Protein AF-A0A975GJG7-F1 (afdb_monomer_lite)

pLDDT: mean 75.61, std 12.93, range [47.78, 93.69]

Foldseek 3Di:
DDDDPPVVVVVPDDPVRVVVVVCVVVVVPCPPPPDPVRVVVVVVVVVVVVVVVVVVVVVVVDDDDDDDDDPVVVVVLCVVQVVVVHGSVVSVVVVVVVVVD

Sequence (101 aa):
MKPYSIKKQLMTLDEDEKELLDSVEKGEWISDYETLAQFESRKTELMKAAQDTLNIHKDMEEIEITIHLPQNIFQKIITSAEKAGIHYQNWITNTLQKVVG

Radius of gyration: 27.34 Å; chains: 1; bounding box: 53×41×58 Å

Organism: NCBI:txid45656

Structure (mmCIF, N/CA/C/O backbone):
data_AF-A0A975GJG7-F1
#
_entry.id   AF-A0A975GJG7-F1
#
loop_
_atom_site.group_PDB
_atom_site.id
_atom_site.type_symbol
_atom_site.label_atom_id
_atom_site.label_alt_id
_atom_site.label_comp_id
_atom_site.label_asym_id
_atom_site.label_entity_id
_atom_site.label_seq_id
_atom_site.pdbx_PDB_ins_code
_atom_site.Cartn_x
_atom_site.Cartn_y
_atom_site.Cartn_z
_atom_site.occupancy
_atom_site.B_iso_or_equiv
_atom_site.auth_seq_id
_atom_site.auth_comp_id
_atom_site.auth_asym_id
_atom_site.auth_atom_id
_atom_site.pdbx_PDB_model_num
ATOM 1 N N . MET A 1 1 ? 0.847 19.964 1.571 1.00 49.38 1 MET A N 1
ATOM 2 C CA . MET A 1 1 ? 0.307 20.980 2.506 1.00 49.38 1 MET A CA 1
ATOM 3 C C . MET A 1 1 ? 0.367 20.416 3.916 1.00 49.38 1 MET A C 1
ATOM 5 O O . MET A 1 1 ? 0.059 19.244 4.076 1.00 49.38 1 MET A O 1
ATOM 9 N N . LYS A 1 2 ? 0.797 21.194 4.917 1.00 48.19 2 LYS A N 1
ATOM 10 C CA . LYS A 1 2 ? 0.696 20.759 6.321 1.00 48.19 2 LYS A CA 1
ATOM 11 C C . LYS A 1 2 ? -0.753 20.966 6.789 1.00 48.19 2 LYS A C 1
ATOM 13 O O . LYS A 1 2 ? -1.295 22.029 6.479 1.00 48.19 2 LYS A O 1
ATOM 18 N N . PRO A 1 3 ? -1.376 19.999 7.484 1.00 55.75 3 PRO A N 1
ATOM 19 C CA . PRO A 1 3 ? -2.718 20.187 8.022 1.00 55.75 3 PRO A CA 1
ATOM 20 C C . PRO A 1 3 ? -2.740 21.371 8.998 1.00 55.75 3 PRO A C 1
ATOM 22 O O . PRO A 1 3 ? -1.736 21.681 9.647 1.00 55.75 3 PRO A O 1
ATOM 25 N N . TYR A 1 4 ? -3.879 22.064 9.065 1.00 66.44 4 TYR A N 1
ATOM 26 C CA . TYR A 1 4 ? -4.089 23.134 10.038 1.00 66.44 4 TYR A CA 1
ATOM 27 C C . TYR A 1 4 ? -4.017 22.579 11.466 1.00 66.44 4 TYR A C 1
ATOM 29 O O . TYR A 1 4 ? -4.226 21.391 11.693 1.00 66.44 4 TYR A O 1
ATOM 37 N N . SER A 1 5 ? -3.708 23.438 12.441 1.00 72.00 5 SER A N 1
ATOM 38 C CA . SER A 1 5 ? -3.710 23.022 13.844 1.00 72.00 5 SER A CA 1
ATOM 39 C C . SER A 1 5 ? -5.087 22.481 14.240 1.00 72.00 5 SER A C 1
ATOM 41 O O . SER A 1 5 ? -6.103 23.009 13.789 1.00 72.00 5 SER A O 1
ATOM 43 N N . ILE A 1 6 ? -5.123 21.477 15.123 1.00 65.56 6 ILE A N 1
ATOM 44 C CA . ILE A 1 6 ? -6.364 20.843 15.611 1.00 65.56 6 ILE A CA 1
ATOM 45 C C . ILE A 1 6 ? -7.373 21.906 16.074 1.00 65.56 6 ILE A C 1
ATOM 47 O O . ILE A 1 6 ? -8.536 21.889 15.692 1.00 65.56 6 ILE A O 1
ATOM 51 N N . LYS A 1 7 ? -6.897 22.929 16.794 1.00 67.06 7 LYS A N 1
ATOM 52 C CA . LYS A 1 7 ? -7.718 24.061 17.252 1.00 67.06 7 LYS A CA 1
ATOM 53 C C . LYS A 1 7 ? -8.382 24.841 16.110 1.00 67.06 7 LYS A C 1
ATOM 55 O O . LYS A 1 7 ? -9.487 25.339 16.275 1.00 67.06 7 LYS A O 1
ATOM 60 N N . LYS A 1 8 ? -7.707 24.972 14.965 1.00 70.81 8 LYS A N 1
ATOM 61 C CA . LYS A 1 8 ? -8.236 25.664 13.785 1.00 70.81 8 LYS A CA 1
ATOM 62 C C . LYS A 1 8 ? -9.202 24.780 12.989 1.00 70.81 8 LYS A C 1
ATOM 64 O O . LYS A 1 8 ? -10.135 25.319 12.416 1.00 70.81 8 LYS A O 1
ATOM 69 N N . GLN A 1 9 ? -9.001 23.463 12.997 1.00 66.69 9 GLN A N 1
ATOM 70 C CA . GLN A 1 9 ? -9.922 22.491 12.393 1.00 66.69 9 GLN A CA 1
ATOM 71 C C . GLN A 1 9 ? -11.241 22.387 13.179 1.00 66.69 9 GLN A C 1
ATOM 73 O O . GLN A 1 9 ? -12.305 22.336 12.581 1.00 66.69 9 GLN A O 1
ATOM 78 N N . LEU A 1 10 ? -11.188 22.462 14.513 1.00 65.56 10 LEU A N 1
ATOM 79 C CA . LEU A 1 10 ? -12.385 22.482 15.368 1.00 65.56 10 LEU A CA 1
ATOM 80 C C . LEU A 1 10 ? -13.252 23.739 15.165 1.00 65.56 10 LEU A C 1
ATOM 82 O O . LEU A 1 10 ? -14.463 23.697 15.336 1.00 65.56 10 LEU A O 1
ATOM 86 N N . MET A 1 11 ? -12.644 24.870 14.787 1.00 73.88 11 MET A N 1
ATOM 87 C CA . MET A 1 11 ? -13.369 26.123 14.527 1.00 73.88 11 MET A CA 1
ATOM 88 C C . MET A 1 11 ? -14.069 26.163 13.164 1.00 73.88 11 MET A C 1
ATOM 90 O O . MET A 1 11 ? -14.854 27.076 12.925 1.00 73.88 11 MET A O 1
ATOM 94 N N . THR A 1 12 ? -13.763 25.222 12.269 1.00 79.81 12 THR A N 1
ATOM 95 C CA . THR A 1 12 ? -14.374 25.134 10.935 1.00 79.81 12 THR A CA 1
ATOM 96 C C . THR A 1 12 ? -15.513 24.127 10.858 1.00 79.81 12 THR A C 1
ATOM 98 O O . THR A 1 12 ? -16.066 23.980 9.777 1.00 79.81 12 THR A O 1
ATOM 101 N N . LEU A 1 13 ? -15.843 23.459 11.968 1.00 75.94 13 LEU A N 1
ATOM 102 C CA . LEU A 1 13 ? -16.931 22.490 12.005 1.00 75.94 13 LEU A CA 1
ATOM 103 C C . LEU A 1 13 ? -18.277 23.195 11.829 1.00 75.94 13 LEU A C 1
ATOM 105 O O . LEU A 1 13 ? -18.537 24.219 12.486 1.00 75.94 13 LEU A O 1
ATOM 109 N N . ASP A 1 14 ? -19.112 22.656 10.949 1.00 82.50 14 ASP A N 1
ATOM 110 C CA . ASP A 1 14 ? -20.509 23.065 10.847 1.00 82.50 14 ASP A CA 1
ATOM 111 C C . ASP A 1 14 ? -21.341 22.540 12.036 1.00 82.50 14 ASP A C 1
ATOM 113 O O . ASP A 1 14 ? -20.807 21.973 12.992 1.00 82.50 14 ASP A O 1
ATOM 117 N N . GLU A 1 15 ? -22.635 22.861 12.066 1.00 78.56 15 GLU A N 1
ATOM 118 C CA . GLU A 1 15 ? -23.483 22.532 13.218 1.00 78.56 15 GLU A CA 1
ATOM 119 C C . GLU A 1 15 ? -23.683 21.017 13.368 1.00 78.56 15 GLU A C 1
ATOM 121 O O . GLU A 1 15 ? -23.595 20.501 14.482 1.00 78.56 15 GLU A O 1
ATOM 126 N N . ASP A 1 16 ? -23.836 20.305 12.249 1.00 68.69 16 ASP A N 1
ATOM 127 C CA . ASP A 1 16 ? -24.013 18.852 12.220 1.00 68.69 16 ASP A CA 1
ATOM 128 C C . ASP A 1 16 ? -22.714 18.147 12.657 1.00 68.69 16 ASP A C 1
ATOM 130 O O . ASP A 1 16 ? -22.729 17.201 13.448 1.00 68.69 16 ASP A O 1
ATOM 134 N N . GLU A 1 17 ? -21.557 18.636 12.201 1.00 73.00 17 GLU A N 1
ATOM 135 C CA . GLU A 1 17 ? -20.239 18.131 12.594 1.00 73.00 17 GLU A CA 1
ATOM 136 C C . GLU A 1 17 ? -19.928 18.381 14.078 1.00 73.00 17 GLU A C 1
ATOM 138 O O . GLU A 1 17 ? -19.288 17.545 14.728 1.00 73.00 17 GLU A O 1
ATOM 143 N N . LYS A 1 18 ? -20.379 19.511 14.638 1.00 80.88 18 LYS A N 1
ATOM 144 C CA . LYS A 1 18 ? -20.268 19.784 16.080 1.00 80.88 18 LYS A CA 1
ATOM 145 C C . LYS A 1 18 ? -21.161 18.869 16.896 1.00 80.88 18 LYS A C 1
ATOM 147 O O . LYS A 1 18 ? -20.689 18.336 17.893 1.00 80.88 18 LYS A O 1
ATOM 152 N N . GLU A 1 19 ? -22.411 18.675 16.484 1.00 75.06 19 GLU A N 1
ATOM 153 C CA . GLU A 1 19 ? -23.341 17.765 17.157 1.00 75.06 19 GLU A CA 1
ATOM 154 C C . GLU A 1 19 ? -22.799 16.328 17.151 1.00 75.06 19 GLU A C 1
ATOM 156 O O . GLU A 1 19 ? -22.810 15.635 18.174 1.00 75.06 19 GLU A O 1
ATOM 161 N N . LEU A 1 20 ? -22.211 15.909 16.028 1.00 74.06 20 LEU A N 1
ATOM 162 C CA . LEU A 1 20 ? -21.535 14.622 15.919 1.00 74.06 20 LEU A CA 1
ATOM 163 C C . LEU A 1 20 ? -20.345 14.521 16.887 1.00 74.06 20 LEU A C 1
ATOM 165 O O . LEU A 1 20 ? -20.236 13.543 17.624 1.00 74.06 20 LEU A O 1
ATOM 169 N N . LEU A 1 21 ? -19.471 15.5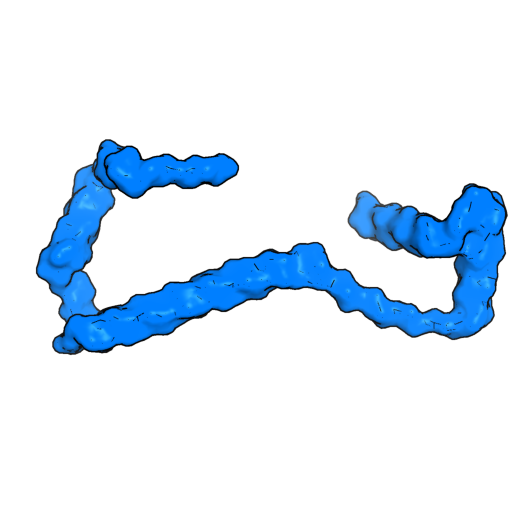30 16.933 1.00 78.00 21 LEU A N 1
ATOM 170 C CA . LEU A 1 21 ? -18.332 15.544 17.856 1.00 78.00 21 LEU A CA 1
ATOM 171 C C . LEU A 1 21 ? -18.787 15.492 19.323 1.00 78.00 21 LEU A C 1
ATOM 173 O O . LEU A 1 21 ? -18.270 14.688 20.100 1.00 78.00 21 LEU A O 1
ATOM 177 N N . ASP A 1 22 ? -19.792 16.289 19.677 1.00 76.75 22 ASP A N 1
ATOM 178 C CA . ASP A 1 22 ? -20.382 16.335 21.014 1.00 76.75 22 ASP A CA 1
ATOM 179 C C . ASP A 1 22 ? -20.975 14.978 21.422 1.00 76.75 22 ASP A C 1
ATOM 181 O O . ASP A 1 22 ? -20.783 14.531 22.553 1.00 76.75 22 ASP A O 1
ATOM 185 N N . SER A 1 23 ? -21.685 14.305 20.513 1.00 68.62 23 SER A N 1
ATOM 186 C CA . SER A 1 23 ? -22.283 12.985 20.771 1.00 68.62 23 SER A CA 1
ATOM 187 C C . SER A 1 23 ? -21.228 11.878 20.929 1.00 68.62 23 SER A C 1
ATOM 189 O O . SER A 1 23 ? -21.406 10.955 21.732 1.00 68.62 23 SER A O 1
ATOM 191 N N . VAL A 1 24 ? -20.086 11.988 20.240 1.00 70.44 24 VAL A N 1
ATOM 192 C CA . VAL A 1 24 ? -18.922 11.110 20.448 1.00 70.44 24 VAL A CA 1
ATOM 193 C C . VAL A 1 24 ? -18.275 11.371 21.811 1.00 70.44 24 VAL A C 1
ATOM 195 O O . VAL A 1 24 ? -18.007 10.418 22.545 1.00 70.44 24 VAL A O 1
ATOM 198 N N . GLU A 1 25 ? -18.057 12.634 22.190 1.00 72.31 25 GLU A N 1
ATOM 199 C CA . GLU A 1 25 ? -17.467 13.000 23.489 1.00 72.31 25 GLU A CA 1
ATOM 200 C C . GLU A 1 25 ? -18.360 12.613 24.678 1.00 72.31 25 GLU A C 1
ATOM 202 O O . GLU A 1 25 ? -17.857 12.190 25.722 1.00 72.31 25 GLU A O 1
ATOM 207 N N . LYS A 1 26 ? -19.685 12.696 24.514 1.00 73.56 26 LYS A N 1
ATOM 208 C CA . LYS A 1 26 ? -20.677 12.269 25.517 1.00 73.56 26 LYS A CA 1
ATOM 209 C C . LYS A 1 26 ? -20.837 10.748 25.602 1.00 73.56 26 LYS A C 1
ATOM 211 O O . LYS A 1 26 ? -21.538 10.265 26.490 1.00 73.56 26 LYS A O 1
ATOM 216 N N . GLY A 1 27 ? -20.189 9.985 24.719 1.00 62.75 27 GLY A N 1
ATOM 217 C CA . GLY A 1 27 ? -20.301 8.527 24.685 1.00 62.75 27 GLY A CA 1
ATOM 218 C C . GLY A 1 27 ? -21.686 8.034 24.256 1.00 62.75 27 GLY A C 1
ATOM 219 O O . GLY A 1 27 ? -22.035 6.886 24.516 1.00 62.75 27 GLY A O 1
ATOM 220 N N . GLU A 1 28 ? -22.481 8.874 23.590 1.00 64.94 28 GLU A N 1
ATOM 221 C CA . GLU A 1 28 ? -23.819 8.511 23.099 1.00 64.94 28 GLU A CA 1
ATOM 222 C C . GLU A 1 28 ? -23.738 7.503 21.940 1.00 64.94 28 GLU A C 1
ATOM 224 O O . GLU A 1 28 ? -24.667 6.735 21.707 1.00 64.94 28 GLU A O 1
ATOM 229 N N . TRP A 1 29 ? -22.580 7.432 21.275 1.00 61.56 29 TRP A N 1
ATOM 230 C CA . TRP A 1 29 ? -22.256 6.453 20.233 1.00 61.56 29 TRP A CA 1
ATOM 231 C C . TRP A 1 29 ? -21.723 5.112 20.764 1.00 61.56 29 TRP A C 1
ATOM 233 O O . TRP A 1 29 ? -21.293 4.265 19.979 1.00 61.56 29 TRP A O 1
ATOM 243 N N . ILE A 1 30 ? -21.780 4.856 22.078 1.00 59.62 30 ILE A N 1
ATOM 244 C CA . ILE A 1 30 ? -21.560 3.512 22.649 1.00 59.62 30 ILE A CA 1
ATOM 245 C C . ILE A 1 30 ? -22.810 2.638 22.371 1.00 59.62 30 ILE A C 1
ATOM 247 O O . ILE A 1 30 ? -23.360 1.999 23.260 1.00 59.62 30 ILE A O 1
ATOM 251 N N . SER A 1 31 ? -23.328 2.650 21.137 1.00 57.91 31 SER A N 1
ATOM 252 C CA . SER A 1 31 ? -24.471 1.818 20.736 1.00 57.91 31 SER A CA 1
ATOM 253 C C . SER A 1 31 ? -24.037 0.426 20.284 1.00 57.91 31 SER A C 1
ATOM 255 O O . SER A 1 31 ? -24.781 -0.532 20.470 1.00 57.91 31 SER A O 1
ATOM 257 N N . ASP A 1 32 ? -22.821 0.304 19.742 1.00 56.25 32 ASP A N 1
ATOM 258 C CA . ASP A 1 32 ? -22.342 -0.935 19.113 1.00 56.25 32 ASP A CA 1
ATOM 259 C C . ASP A 1 32 ? -21.334 -1.706 19.983 1.00 56.25 32 ASP A C 1
ATOM 261 O O . ASP A 1 32 ? -20.956 -2.831 19.656 1.00 56.25 32 ASP A O 1
ATOM 265 N N . TYR A 1 33 ? -20.891 -1.113 21.095 1.00 59.97 33 TYR A N 1
ATOM 266 C CA . TYR A 1 33 ? -19.900 -1.696 21.999 1.00 59.97 33 TYR A CA 1
ATOM 267 C C . TYR A 1 33 ? -20.465 -1.727 23.415 1.00 59.97 33 TYR A C 1
ATOM 269 O O . TYR A 1 33 ? -20.813 -0.699 23.974 1.00 59.97 33 TYR A O 1
ATOM 277 N N . GLU A 1 34 ? -20.525 -2.900 24.032 1.00 66.19 34 GLU A N 1
ATOM 278 C CA . GLU A 1 34 ? -21.109 -3.091 25.365 1.00 66.19 34 GLU A CA 1
ATOM 279 C C . GLU A 1 34 ? -20.249 -2.468 26.478 1.00 66.19 34 GLU A C 1
ATOM 281 O O . GLU A 1 34 ? -20.720 -2.250 27.594 1.00 66.19 34 GLU A O 1
ATOM 286 N N . THR A 1 35 ? -18.968 -2.192 26.202 1.00 73.69 35 THR A N 1
ATOM 287 C CA . THR A 1 35 ? -18.033 -1.611 27.174 1.00 73.69 35 THR A CA 1
ATOM 288 C C . THR A 1 35 ? -17.021 -0.666 26.525 1.00 73.69 35 THR A C 1
ATOM 290 O O . THR A 1 35 ? -16.598 -0.855 25.383 1.00 73.69 35 THR A O 1
ATOM 293 N N . LEU A 1 36 ? -16.529 0.300 27.308 1.00 74.69 36 LEU A N 1
ATOM 294 C CA . LEU A 1 36 ? -15.432 1.192 26.910 1.00 74.69 36 LEU A CA 1
ATOM 295 C C . LEU A 1 36 ? -14.165 0.416 26.495 1.00 74.69 36 LEU A C 1
ATOM 297 O O . LEU A 1 36 ? -13.446 0.826 25.589 1.00 74.69 36 LEU A O 1
ATOM 301 N N . ALA A 1 37 ? -13.912 -0.737 27.121 1.00 77.56 37 ALA A N 1
ATOM 302 C CA . ALA A 1 37 ? -12.785 -1.603 26.783 1.00 77.56 37 ALA A CA 1
ATOM 303 C C . ALA A 1 37 ? -12.899 -2.199 25.367 1.00 77.56 37 ALA A C 1
ATOM 305 O O . ALA A 1 37 ? -11.897 -2.279 24.658 1.00 77.56 37 ALA A O 1
ATOM 306 N N . GLN A 1 38 ? -14.108 -2.583 24.937 1.00 75.50 38 GLN A N 1
ATOM 307 C CA . GLN A 1 38 ? -14.354 -3.067 23.573 1.00 75.50 38 GLN A CA 1
ATOM 308 C C . GLN A 1 38 ? -14.143 -1.952 22.540 1.00 75.50 38 GLN A C 1
ATOM 310 O O . GLN A 1 38 ? -13.492 -2.181 21.520 1.00 75.50 38 GLN A O 1
ATOM 315 N N . PHE A 1 39 ? -14.615 -0.738 22.834 1.00 78.19 39 PHE A N 1
ATOM 316 C CA . PHE A 1 39 ? -14.392 0.428 21.979 1.00 78.19 39 PHE A CA 1
ATOM 317 C C . PHE A 1 39 ? -12.897 0.748 21.819 1.00 78.19 39 PHE A C 1
ATOM 319 O O . PHE A 1 39 ? -12.402 0.846 20.695 1.00 78.19 39 PHE A O 1
ATOM 326 N N . GLU A 1 40 ? -12.147 0.847 22.921 1.00 81.31 40 GLU A N 1
ATOM 327 C CA . GLU A 1 40 ? -10.707 1.141 22.873 1.00 81.31 40 GLU A CA 1
ATOM 328 C C . GLU A 1 40 ? -9.904 0.024 22.184 1.00 81.31 40 GLU A C 1
ATOM 330 O O . GLU A 1 40 ? -8.965 0.297 21.428 1.00 81.31 40 GLU A O 1
ATOM 335 N N . SER A 1 41 ? -10.307 -1.240 22.367 1.00 81.38 41 SER A N 1
ATOM 336 C CA . SER A 1 41 ? -9.721 -2.374 21.645 1.00 81.38 41 SER A CA 1
ATOM 337 C C . SER A 1 41 ? -9.932 -2.244 20.135 1.00 81.38 41 SER A C 1
ATOM 339 O O . SER A 1 41 ? -8.965 -2.339 19.372 1.00 81.38 41 SER A O 1
ATOM 341 N N . ARG A 1 42 ? -11.162 -1.948 19.701 1.00 77.50 42 ARG A N 1
ATOM 342 C CA . ARG A 1 42 ? -11.494 -1.795 18.282 1.00 77.50 42 ARG A CA 1
ATOM 343 C C . ARG A 1 42 ? -10.821 -0.579 17.653 1.00 77.50 42 ARG A C 1
ATOM 345 O O . ARG A 1 42 ? -10.301 -0.661 16.542 1.00 77.50 42 ARG A O 1
ATOM 352 N N . LYS A 1 43 ? -10.770 0.540 18.370 1.00 81.62 43 LYS A N 1
ATOM 353 C CA . LYS A 1 43 ? -10.051 1.750 17.957 1.00 81.62 43 LYS A CA 1
ATOM 354 C C . LYS A 1 43 ? -8.564 1.472 17.736 1.00 81.62 43 LYS A C 1
ATOM 356 O O . LYS A 1 43 ? -8.023 1.863 16.706 1.00 81.62 43 LYS A O 1
ATOM 361 N N . THR A 1 44 ? -7.923 0.752 18.657 1.00 86.50 44 THR A N 1
ATOM 362 C CA . THR A 1 44 ? -6.506 0.368 18.534 1.00 86.50 44 THR A CA 1
ATOM 363 C C . THR A 1 44 ? -6.265 -0.504 17.300 1.00 86.50 44 THR A C 1
ATOM 365 O O . THR A 1 44 ? -5.312 -0.276 16.553 1.00 86.50 44 THR A O 1
ATOM 368 N N . GLU A 1 45 ? -7.145 -1.475 17.051 1.00 83.81 45 GLU A N 1
ATOM 369 C CA . GLU A 1 45 ? -7.086 -2.347 15.875 1.00 83.81 45 GLU A CA 1
ATOM 370 C C . GLU A 1 45 ? -7.202 -1.551 14.565 1.00 83.81 45 GLU A C 1
ATOM 372 O O . GLU A 1 45 ? -6.377 -1.708 13.664 1.00 83.81 45 GLU A O 1
ATOM 377 N N . LEU A 1 46 ? -8.181 -0.648 14.478 1.00 81.94 46 LEU A N 1
ATOM 378 C CA . LEU A 1 46 ? -8.410 0.183 13.296 1.00 81.94 46 LEU A CA 1
ATOM 379 C C . LEU A 1 46 ? -7.266 1.172 13.051 1.00 81.94 46 LEU A C 1
ATOM 381 O O . LEU A 1 46 ? -6.840 1.346 11.910 1.00 81.94 46 LEU A O 1
ATOM 385 N N . MET A 1 47 ? -6.730 1.786 14.110 1.00 82.19 47 MET A N 1
ATOM 386 C CA . MET A 1 47 ? -5.557 2.657 14.005 1.00 82.19 47 MET A CA 1
ATOM 387 C C . MET A 1 47 ? -4.345 1.895 13.470 1.00 82.19 47 MET A C 1
ATOM 389 O O . MET A 1 47 ? -3.653 2.395 12.583 1.00 82.19 47 MET A O 1
ATOM 393 N N . LYS A 1 48 ? -4.118 0.671 13.960 1.00 86.19 48 LYS A N 1
ATOM 394 C CA . LYS A 1 48 ? -3.049 -0.191 13.457 1.00 86.19 48 LYS A CA 1
ATOM 395 C C . LYS A 1 48 ? -3.264 -0.545 11.984 1.00 86.19 48 LYS A C 1
ATOM 397 O O . LYS A 1 48 ? -2.349 -0.361 11.194 1.00 86.19 48 LYS A O 1
ATOM 402 N N . ALA A 1 49 ? -4.469 -0.958 11.592 1.00 76.00 49 ALA A N 1
ATOM 403 C CA . ALA A 1 49 ? -4.784 -1.287 10.200 1.00 76.00 49 ALA A CA 1
ATOM 404 C C . ALA A 1 49 ? -4.596 -0.090 9.248 1.00 76.00 49 ALA A C 1
ATOM 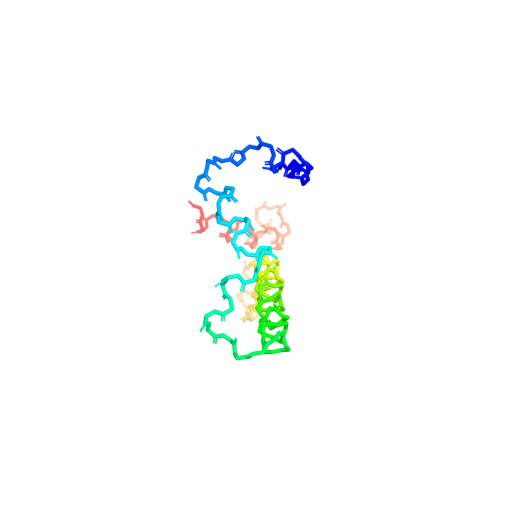406 O O . ALA A 1 49 ? -4.053 -0.242 8.151 1.00 76.00 49 ALA A O 1
ATOM 407 N N . ALA A 1 50 ? -4.995 1.113 9.671 1.00 72.31 50 ALA A N 1
ATOM 408 C CA . AL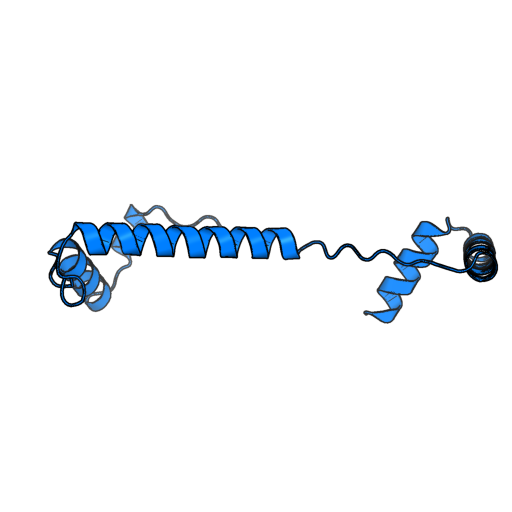A A 1 50 ? -4.770 2.338 8.908 1.00 72.31 50 ALA A CA 1
ATOM 409 C C . ALA A 1 50 ? -3.272 2.653 8.768 1.00 72.31 50 ALA A C 1
ATOM 411 O O . ALA A 1 50 ? -2.811 3.021 7.688 1.00 72.31 50 ALA A O 1
ATOM 412 N N . GLN A 1 51 ? -2.500 2.470 9.840 1.00 73.44 51 GLN A N 1
ATOM 413 C CA . GLN A 1 51 ? -1.059 2.702 9.833 1.00 73.44 51 GLN A CA 1
ATOM 414 C C . GLN A 1 51 ? -0.304 1.673 8.982 1.00 73.44 51 GLN A C 1
ATOM 416 O O . GLN A 1 51 ? 0.570 2.053 8.206 1.00 73.44 51 GLN A O 1
ATOM 421 N N . ASP A 1 52 ? -0.691 0.401 9.055 1.00 77.56 52 ASP A N 1
ATOM 422 C CA . ASP A 1 52 ? -0.157 -0.668 8.210 1.00 77.56 52 ASP A CA 1
ATOM 423 C C . ASP A 1 52 ? -0.480 -0.397 6.732 1.00 77.56 52 ASP A C 1
ATOM 425 O O . ASP A 1 52 ? 0.392 -0.508 5.875 1.00 77.56 52 ASP A O 1
ATOM 429 N N . THR A 1 53 ? -1.691 0.076 6.428 1.00 67.81 53 THR A N 1
ATOM 430 C CA . THR A 1 53 ? -2.077 0.475 5.065 1.00 67.81 53 THR A CA 1
ATOM 431 C C . THR A 1 53 ? -1.240 1.650 4.555 1.00 67.81 53 THR A C 1
ATOM 433 O O . THR A 1 53 ? -0.791 1.621 3.410 1.00 67.81 53 THR A O 1
ATOM 436 N N . LEU A 1 54 ? -0.984 2.668 5.385 1.00 63.94 54 LEU A N 1
ATOM 437 C CA . LEU A 1 54 ? -0.114 3.796 5.027 1.00 63.94 54 LEU A CA 1
ATOM 438 C C . LEU A 1 54 ? 1.337 3.365 4.780 1.00 63.94 54 LEU A C 1
ATOM 440 O O . LEU A 1 54 ? 1.983 3.909 3.885 1.00 63.94 54 LEU A O 1
ATOM 444 N N . ASN A 1 55 ? 1.843 2.396 5.545 1.00 60.72 55 ASN A N 1
ATOM 445 C CA . ASN A 1 55 ? 3.175 1.833 5.331 1.00 60.72 55 ASN A CA 1
ATOM 446 C C . ASN A 1 55 ? 3.233 1.041 4.019 1.00 60.72 55 ASN A C 1
ATOM 448 O O . ASN A 1 55 ? 4.130 1.278 3.222 1.00 60.72 55 ASN A O 1
ATOM 452 N N . ILE A 1 56 ? 2.219 0.221 3.723 1.00 58.28 56 ILE A N 1
ATOM 453 C CA . ILE A 1 56 ? 2.113 -0.490 2.439 1.00 58.28 56 ILE A CA 1
ATOM 454 C C . ILE A 1 56 ? 2.061 0.496 1.262 1.00 58.28 56 ILE A C 1
ATOM 456 O O . ILE A 1 56 ? 2.719 0.274 0.254 1.00 58.28 56 ILE A O 1
ATOM 460 N N . HIS A 1 57 ? 1.332 1.611 1.381 1.00 52.09 57 HIS A N 1
ATOM 461 C CA . HIS A 1 57 ? 1.277 2.625 0.319 1.00 52.09 57 HIS A CA 1
ATOM 462 C C . HIS A 1 57 ? 2.598 3.388 0.148 1.00 52.09 57 HIS A C 1
ATOM 464 O O . HIS A 1 57 ? 2.895 3.818 -0.962 1.00 52.09 57 HIS A O 1
ATOM 470 N N . LYS A 1 58 ? 3.395 3.545 1.213 1.00 51.09 58 LYS A N 1
ATOM 471 C CA . LYS A 1 58 ? 4.766 4.072 1.119 1.00 51.09 58 LYS A CA 1
ATOM 472 C C . LYS A 1 58 ? 5.726 3.075 0.476 1.00 51.09 58 LYS A C 1
ATOM 474 O O . LYS A 1 58 ? 6.560 3.480 -0.323 1.00 51.09 58 LYS A O 1
ATOM 479 N N . ASP A 1 59 ? 5.585 1.793 0.794 1.00 50.81 59 ASP A N 1
ATOM 480 C CA . ASP A 1 59 ? 6.440 0.730 0.258 1.00 50.81 59 ASP A CA 1
ATOM 481 C C . ASP A 1 59 ? 6.069 0.361 -1.195 1.00 50.81 59 ASP A C 1
ATOM 483 O O . ASP A 1 59 ? 6.871 -0.225 -1.914 1.00 50.81 59 ASP A O 1
ATOM 487 N N . MET A 1 60 ? 4.873 0.737 -1.665 1.00 51.91 60 MET A N 1
ATOM 488 C CA . MET A 1 60 ? 4.408 0.531 -3.046 1.00 51.91 60 MET A CA 1
ATOM 489 C C . MET A 1 60 ? 4.952 1.546 -4.070 1.00 51.91 60 MET A C 1
ATOM 491 O O . MET A 1 60 ? 4.649 1.407 -5.256 1.00 51.91 60 MET A O 1
ATOM 495 N N . GLU A 1 61 ? 5.744 2.548 -3.669 1.00 55.22 61 GLU A N 1
ATOM 496 C CA . GLU A 1 61 ? 6.378 3.474 -4.628 1.00 55.22 61 GLU A CA 1
ATOM 497 C C . GLU A 1 61 ? 7.551 2.829 -5.395 1.00 55.22 61 GLU A C 1
ATOM 499 O O . GLU A 1 61 ? 7.882 3.280 -6.494 1.00 55.22 61 GLU A O 1
ATOM 504 N N . GLU A 1 62 ? 8.133 1.735 -4.888 1.00 56.91 62 GLU A N 1
ATOM 505 C CA . GLU A 1 62 ? 9.241 1.022 -5.533 1.00 56.91 62 GLU A CA 1
ATOM 506 C C . GLU A 1 62 ? 8.860 -0.433 -5.845 1.00 56.91 62 GLU A C 1
ATOM 508 O O . GLU A 1 62 ? 8.864 -1.313 -4.989 1.00 56.91 62 GLU A O 1
ATOM 513 N N . ILE A 1 63 ? 8.540 -0.710 -7.113 1.00 63.72 63 ILE A N 1
ATOM 514 C CA . ILE A 1 63 ? 8.387 -2.084 -7.604 1.00 63.72 63 ILE A CA 1
ATOM 515 C C . ILE A 1 63 ? 9.763 -2.578 -8.057 1.00 63.72 63 ILE A C 1
ATOM 517 O O . ILE A 1 63 ? 10.255 -2.189 -9.119 1.00 63.72 63 ILE A O 1
ATOM 521 N N . GLU A 1 64 ? 10.382 -3.460 -7.274 1.00 64.38 64 GLU A N 1
ATOM 522 C CA . GLU A 1 64 ? 11.628 -4.120 -7.665 1.00 64.38 64 GLU A CA 1
ATOM 523 C C . GLU A 1 64 ? 11.336 -5.300 -8.608 1.00 64.38 64 GLU A C 1
ATOM 525 O O . GLU A 1 64 ? 10.670 -6.271 -8.244 1.00 64.38 64 GLU A O 1
ATOM 530 N N . ILE A 1 65 ? 11.835 -5.224 -9.847 1.00 68.50 65 ILE A N 1
ATOM 531 C CA . ILE A 1 65 ? 11.693 -6.288 -10.850 1.00 68.50 65 ILE A CA 1
ATOM 532 C C . ILE A 1 65 ? 13.075 -6.838 -11.200 1.00 68.50 65 ILE A C 1
ATOM 534 O O . ILE A 1 65 ? 13.895 -6.156 -11.814 1.00 68.50 65 ILE A O 1
ATOM 538 N N . THR A 1 66 ? 13.321 -8.109 -10.878 1.00 79.94 66 THR A N 1
ATOM 539 C CA . THR A 1 66 ? 14.540 -8.817 -11.291 1.00 79.94 66 THR A CA 1
ATOM 540 C C . THR A 1 66 ? 14.332 -9.527 -12.631 1.00 79.94 66 THR A C 1
ATOM 542 O O . THR A 1 66 ? 13.540 -10.464 -12.734 1.00 79.94 66 THR A O 1
ATOM 545 N N . ILE A 1 67 ? 15.078 -9.125 -13.664 1.00 79.38 67 ILE A N 1
ATOM 546 C CA . ILE A 1 67 ? 15.017 -9.736 -15.002 1.00 79.38 67 ILE A CA 1
ATOM 547 C C . ILE A 1 67 ? 16.273 -10.574 -15.246 1.00 79.38 67 ILE A C 1
ATOM 549 O O . ILE A 1 67 ? 17.386 -10.052 -15.275 1.00 79.38 67 ILE A O 1
ATOM 553 N N . HIS A 1 68 ? 16.091 -11.871 -15.489 1.00 87.44 68 HIS A N 1
ATOM 554 C CA . HIS A 1 68 ? 17.176 -12.774 -15.872 1.00 87.44 68 HIS A CA 1
ATOM 555 C C . HIS A 1 68 ? 17.278 -12.845 -17.398 1.00 87.44 68 HIS A C 1
ATOM 557 O O . HIS A 1 68 ? 16.325 -13.234 -18.072 1.00 87.44 68 HIS A O 1
ATOM 563 N N . LEU A 1 69 ? 18.437 -12.475 -17.949 1.00 85.69 69 LEU A N 1
ATOM 564 C CA . LEU A 1 69 ? 18.669 -12.444 -19.392 1.00 85.69 69 LEU A CA 1
ATOM 565 C C . LEU A 1 69 ? 19.702 -13.496 -19.817 1.00 85.69 69 LEU A C 1
ATOM 567 O O . LEU A 1 69 ? 20.755 -13.611 -19.186 1.00 85.69 69 LEU A O 1
ATOM 571 N N . PRO A 1 70 ? 19.466 -14.215 -20.928 1.00 93.62 70 PRO A N 1
ATOM 572 C CA . PRO A 1 70 ? 20.492 -15.030 -21.563 1.00 93.62 70 PRO A CA 1
ATOM 573 C C . PRO A 1 70 ? 21.716 -14.193 -21.966 1.00 93.62 70 PRO A C 1
ATOM 575 O O . PRO A 1 70 ? 21.585 -13.066 -22.453 1.00 93.62 70 PRO A O 1
ATOM 578 N N . GLN A 1 71 ? 22.916 -14.762 -21.831 1.00 92.12 71 GLN A N 1
ATOM 579 C CA . GLN A 1 71 ? 24.178 -14.045 -22.056 1.00 92.12 71 GLN A CA 1
ATOM 580 C C . GLN A 1 71 ? 24.301 -13.455 -23.473 1.00 92.12 71 GLN A C 1
ATOM 582 O O . GLN A 1 71 ? 24.804 -12.348 -23.653 1.00 92.12 71 GLN A O 1
ATOM 587 N N . ASN A 1 72 ? 23.783 -14.149 -24.488 1.00 93.38 72 ASN A N 1
ATOM 588 C CA . ASN A 1 72 ? 23.763 -13.662 -25.869 1.00 93.38 72 ASN A CA 1
ATOM 589 C C . ASN A 1 72 ? 22.864 -12.424 -26.058 1.00 93.38 72 ASN A C 1
ATOM 591 O O . ASN A 1 72 ? 23.160 -11.579 -26.901 1.00 93.38 72 ASN A O 1
ATOM 595 N N . ILE A 1 73 ? 21.774 -12.308 -25.296 1.00 91.19 73 ILE A N 1
ATOM 596 C CA . ILE A 1 73 ? 20.897 -11.131 -25.304 1.00 91.19 73 ILE A CA 1
ATOM 597 C C . ILE A 1 73 ? 21.571 -9.979 -24.568 1.00 91.19 73 ILE A C 1
ATOM 599 O O . ILE A 1 73 ? 21.593 -8.863 -25.084 1.00 91.19 73 ILE A O 1
ATOM 603 N N . PHE A 1 74 ? 22.195 -10.259 -23.424 1.00 91.94 74 PHE A N 1
ATOM 604 C CA . PHE A 1 74 ? 22.950 -9.252 -22.684 1.00 91.94 74 PHE A CA 1
ATOM 605 C C . PHE A 1 74 ? 24.064 -8.629 -23.539 1.00 91.94 74 PHE A C 1
ATOM 607 O O . PHE A 1 74 ? 24.188 -7.407 -23.603 1.00 91.94 74 PHE A O 1
ATOM 614 N N . GLN A 1 75 ? 24.791 -9.443 -24.310 1.00 93.44 75 GLN A N 1
ATOM 615 C CA . GLN A 1 75 ? 25.825 -8.935 -25.211 1.00 93.44 75 GLN A CA 1
ATOM 616 C C . GLN A 1 75 ? 25.263 -8.004 -26.298 1.00 93.44 75 GLN A C 1
ATOM 618 O O .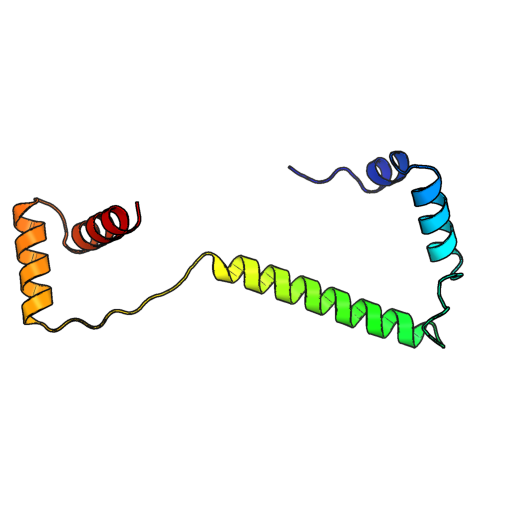 GLN A 1 75 ? 25.864 -6.977 -26.605 1.00 93.44 75 GLN A O 1
ATOM 623 N N . LYS A 1 76 ? 24.082 -8.316 -26.852 1.00 93.56 76 LYS A N 1
ATOM 624 C CA . LYS A 1 76 ? 23.408 -7.443 -27.831 1.00 93.56 76 LYS A CA 1
ATOM 625 C C . LYS A 1 76 ? 23.022 -6.092 -27.228 1.00 93.56 76 LYS A C 1
ATOM 627 O O . LYS A 1 76 ? 23.099 -5.083 -27.930 1.00 93.56 76 LYS A O 1
ATOM 632 N N . ILE A 1 77 ? 22.622 -6.070 -25.956 1.00 91.44 77 ILE A N 1
ATOM 633 C CA . ILE A 1 77 ? 22.307 -4.833 -25.231 1.00 91.44 77 ILE A CA 1
ATOM 634 C C . ILE A 1 77 ? 23.569 -3.979 -25.085 1.00 91.44 77 ILE A C 1
ATOM 636 O O . ILE A 1 77 ? 23.534 -2.802 -25.436 1.00 91.44 77 ILE A O 1
ATOM 640 N N . ILE A 1 78 ? 24.693 -4.574 -24.666 1.00 93.06 78 ILE A N 1
ATOM 641 C CA . ILE A 1 78 ? 25.981 -3.867 -24.558 1.00 93.06 78 ILE A CA 1
ATOM 642 C C . ILE A 1 78 ? 26.370 -3.251 -25.903 1.00 93.06 78 ILE A C 1
ATOM 644 O O . ILE A 1 78 ? 26.582 -2.045 -25.984 1.00 93.06 78 ILE A O 1
ATOM 648 N N . THR A 1 79 ? 26.370 -4.038 -26.982 1.00 93.69 79 THR A N 1
ATOM 649 C CA . THR A 1 79 ? 26.726 -3.533 -28.318 1.00 93.69 79 THR A CA 1
ATOM 650 C C . THR A 1 79 ? 25.781 -2.426 -28.796 1.00 93.69 79 THR A C 1
ATOM 652 O O . THR A 1 79 ? 26.199 -1.502 -29.493 1.00 93.69 79 THR A O 1
ATOM 655 N N . SER A 1 80 ? 24.496 -2.494 -28.441 1.00 92.25 80 SER A N 1
ATOM 656 C CA . SER A 1 80 ? 23.521 -1.450 -28.790 1.00 92.25 80 SER A CA 1
ATOM 657 C C . SER A 1 80 ? 23.754 -0.162 -27.998 1.00 92.25 80 SER A C 1
ATOM 659 O O . SER A 1 80 ? 23.607 0.929 -28.548 1.00 92.25 80 SER A O 1
ATOM 661 N N . ALA A 1 81 ? 24.166 -0.283 -26.737 1.00 93.00 81 ALA A N 1
ATOM 662 C CA . ALA A 1 81 ? 24.516 0.840 -25.880 1.00 93.00 81 ALA A CA 1
ATOM 663 C C . ALA A 1 81 ? 25.810 1.530 -26.340 1.00 93.00 81 ALA A C 1
ATOM 665 O O . ALA A 1 81 ? 25.829 2.752 -26.483 1.00 93.00 81 ALA A O 1
ATOM 666 N N . GLU A 1 82 ? 26.837 0.753 -26.694 1.00 93.19 82 GLU A N 1
ATOM 667 C CA . GLU A 1 82 ? 28.092 1.255 -27.274 1.00 93.19 82 GLU A CA 1
ATOM 668 C C . GLU A 1 82 ? 27.849 2.031 -28.572 1.00 93.19 82 GLU A C 1
ATOM 670 O O . GLU A 1 82 ? 28.365 3.134 -28.739 1.00 93.19 82 GLU A O 1
ATOM 675 N N . LYS A 1 83 ? 26.998 1.509 -29.468 1.00 93.00 83 LYS A N 1
ATOM 676 C CA . LYS A 1 83 ? 26.597 2.216 -30.699 1.00 93.00 83 LYS A CA 1
ATOM 677 C C . LYS A 1 83 ? 25.880 3.536 -30.423 1.00 93.00 83 LYS A C 1
ATOM 679 O O . LYS A 1 83 ? 25.996 4.465 -31.214 1.00 93.00 83 LYS A O 1
ATOM 684 N N . ALA A 1 84 ? 25.132 3.608 -29.325 1.00 89.12 84 ALA A N 1
ATOM 685 C CA . ALA A 1 84 ? 24.465 4.822 -28.870 1.00 89.12 84 ALA A CA 1
ATOM 686 C C . ALA A 1 84 ? 25.382 5.738 -28.034 1.00 89.12 84 ALA A C 1
ATOM 688 O O . ALA A 1 84 ? 24.942 6.807 -27.618 1.00 89.12 84 ALA A O 1
ATOM 689 N N . GLY A 1 85 ? 26.635 5.338 -27.781 1.00 93.50 85 GLY A N 1
ATOM 690 C CA . GLY A 1 85 ? 27.598 6.100 -26.984 1.00 93.50 85 GLY A CA 1
ATOM 691 C C . GLY A 1 85 ? 27.245 6.198 -25.497 1.00 93.50 85 GLY A C 1
ATOM 692 O O . GLY A 1 85 ? 27.687 7.132 -24.832 1.00 93.50 85 GLY A O 1
ATOM 693 N N . ILE A 1 86 ? 26.434 5.275 -24.970 1.00 93.31 86 ILE A N 1
ATOM 694 C CA . ILE A 1 86 ? 25.964 5.292 -23.577 1.00 93.31 86 ILE A CA 1
ATOM 695 C C . ILE A 1 86 ? 26.237 3.964 -22.871 1.00 93.31 86 ILE A C 1
ATOM 697 O O . ILE A 1 86 ? 26.396 2.920 -23.497 1.00 93.31 86 ILE A O 1
ATOM 701 N N . HIS A 1 87 ? 26.260 3.991 -21.538 1.00 93.62 87 HIS A N 1
ATOM 702 C CA . HIS A 1 87 ? 26.378 2.777 -20.732 1.00 93.62 87 HIS A CA 1
ATOM 703 C C . HIS A 1 87 ? 25.122 1.896 -20.861 1.00 93.62 87 HIS A C 1
ATOM 705 O O . HIS A 1 87 ? 24.003 2.410 -20.948 1.00 93.62 87 HIS A O 1
ATOM 711 N N . TYR A 1 88 ? 25.286 0.569 -20.828 1.00 89.62 88 TYR A N 1
ATOM 712 C CA . TYR A 1 88 ? 24.189 -0.381 -21.063 1.00 89.62 88 TYR A CA 1
ATOM 713 C C . TYR A 1 88 ? 23.032 -0.241 -20.064 1.00 89.62 88 TYR A C 1
ATOM 715 O O . TYR A 1 88 ? 21.879 -0.410 -20.445 1.00 89.62 88 TYR A O 1
ATOM 723 N N . GLN A 1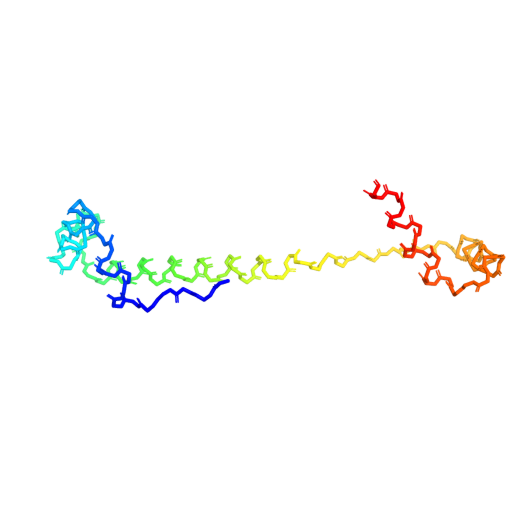 89 ? 23.315 0.138 -18.814 1.00 88.50 89 GLN A N 1
ATOM 724 C CA . GLN A 1 89 ? 22.282 0.405 -17.805 1.00 88.50 89 GLN A CA 1
ATOM 725 C C . GLN A 1 89 ? 21.372 1.564 -18.232 1.00 88.50 89 GLN A C 1
ATOM 727 O O . GLN A 1 89 ? 20.155 1.422 -18.232 1.00 88.50 89 GLN A O 1
ATOM 732 N N . ASN A 1 90 ? 21.955 2.674 -18.699 1.00 88.25 90 ASN A N 1
ATOM 733 C CA . ASN A 1 90 ? 21.193 3.828 -19.184 1.00 88.25 90 ASN A CA 1
ATOM 734 C C . ASN A 1 90 ? 20.408 3.482 -20.451 1.00 88.25 90 ASN A C 1
ATOM 736 O O . ASN A 1 90 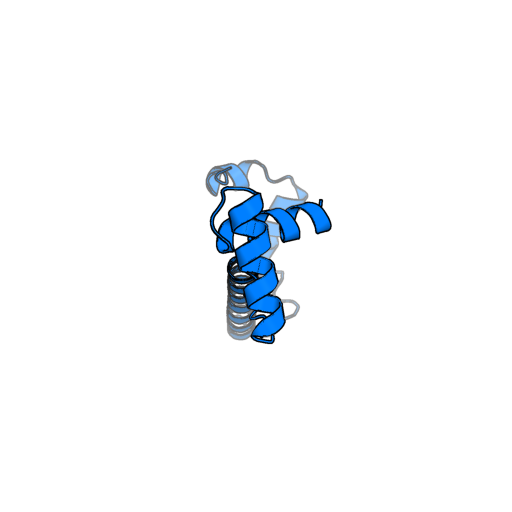? 19.295 3.963 -20.644 1.00 88.25 90 ASN A O 1
ATOM 740 N N . TRP A 1 91 ? 20.974 2.633 -21.311 1.00 92.12 91 TRP A N 1
ATOM 741 C CA . TRP A 1 91 ? 20.278 2.145 -22.495 1.00 92.12 91 TRP A CA 1
ATOM 742 C C . TRP A 1 91 ? 19.026 1.341 -22.124 1.00 92.12 91 TRP A C 1
ATOM 744 O O . TRP A 1 91 ? 17.965 1.579 -22.703 1.00 92.12 91 TRP A O 1
ATOM 754 N N . ILE A 1 92 ? 19.121 0.445 -21.133 1.00 87.69 92 ILE A N 1
ATOM 755 C CA . ILE A 1 92 ? 17.976 -0.323 -20.619 1.00 87.69 92 ILE A CA 1
ATOM 756 C C . ILE A 1 92 ? 16.925 0.628 -20.039 1.00 87.69 92 ILE A C 1
ATOM 758 O O . ILE A 1 92 ? 15.772 0.571 -20.464 1.00 87.69 92 ILE A O 1
ATOM 762 N N . THR A 1 93 ? 17.317 1.543 -19.147 1.00 85.88 93 THR A N 1
ATOM 763 C CA . THR A 1 93 ? 16.389 2.494 -18.511 1.00 85.88 93 THR A CA 1
ATOM 764 C C . THR A 1 93 ? 15.661 3.357 -19.540 1.00 85.88 93 THR A C 1
ATOM 766 O O . THR A 1 93 ? 14.434 3.428 -19.525 1.00 85.88 93 THR A O 1
ATOM 769 N N . ASN A 1 94 ? 16.391 3.942 -20.495 1.00 87.62 94 ASN A N 1
ATOM 770 C CA . ASN A 1 94 ? 15.803 4.764 -21.555 1.00 87.62 94 ASN A CA 1
ATOM 771 C C . ASN A 1 94 ? 14.857 3.958 -22.456 1.00 87.62 94 ASN A C 1
ATOM 773 O O . ASN A 1 94 ? 13.865 4.491 -22.948 1.00 87.62 94 ASN A O 1
ATOM 777 N N . THR A 1 95 ? 15.170 2.684 -22.703 1.00 85.00 95 THR A N 1
ATOM 778 C CA . THR A 1 95 ? 14.328 1.805 -23.523 1.00 85.00 95 THR A CA 1
ATOM 779 C C . THR A 1 95 ? 13.043 1.442 -22.788 1.00 85.00 95 THR A C 1
ATOM 781 O O . THR A 1 95 ? 11.974 1.534 -23.381 1.00 85.00 95 THR A O 1
ATOM 784 N N . LEU A 1 96 ? 13.119 1.099 -21.499 1.00 82.94 96 LEU A N 1
ATOM 785 C CA . LEU A 1 96 ? 11.940 0.797 -20.684 1.00 82.94 96 LEU A CA 1
ATOM 786 C C . LEU A 1 96 ? 11.023 2.020 -20.537 1.00 82.94 96 LEU A C 1
ATOM 788 O O . LEU A 1 96 ? 9.817 1.900 -20.730 1.00 82.94 96 LEU A O 1
ATOM 792 N N . GLN A 1 97 ? 11.587 3.206 -20.291 1.00 80.19 97 GLN A N 1
ATOM 793 C CA . GLN A 1 97 ? 10.811 4.449 -20.193 1.00 80.19 97 GLN A CA 1
ATOM 794 C C . GLN A 1 97 ? 10.071 4.788 -21.493 1.00 80.19 97 GLN A C 1
ATOM 796 O O . GLN A 1 97 ? 8.922 5.213 -21.446 1.00 80.19 97 GLN A O 1
ATOM 801 N N . LYS A 1 98 ? 10.692 4.553 -22.656 1.00 80.19 98 LYS A N 1
ATOM 802 C CA . LYS A 1 98 ? 10.061 4.771 -23.971 1.00 80.19 98 LYS A CA 1
ATOM 803 C C . LYS A 1 98 ? 8.924 3.805 -24.302 1.00 80.19 98 LYS A C 1
ATOM 805 O O . LYS A 1 98 ? 8.175 4.083 -25.224 1.00 80.19 98 LYS A O 1
ATOM 810 N N . VAL A 1 99 ? 8.857 2.646 -23.648 1.00 73.19 99 VAL A N 1
ATOM 811 C CA . VAL A 1 99 ? 7.797 1.650 -23.885 1.00 73.19 99 VAL A CA 1
ATOM 812 C C . VAL A 1 99 ? 6.571 1.930 -23.013 1.00 73.19 99 VAL A C 1
ATOM 814 O O . VAL A 1 99 ? 5.466 1.542 -23.376 1.00 73.19 99 VAL A O 1
ATOM 817 N N . VAL A 1 100 ? 6.768 2.585 -21.866 1.00 61.78 100 VAL A N 1
ATOM 818 C CA . VAL A 1 100 ? 5.699 2.913 -20.910 1.00 61.78 100 VAL A CA 1
ATOM 819 C C . VAL A 1 100 ? 5.092 4.302 -21.163 1.00 61.78 100 VAL A C 1
ATOM 821 O O . VAL A 1 100 ? 3.935 4.514 -20.806 1.00 61.78 100 VAL A O 1
ATOM 824 N N . GLY A 1 101 ? 5.845 5.232 -21.762 1.00 47.78 101 GLY A N 1
ATOM 825 C CA . GLY A 1 101 ? 5.362 6.557 -22.182 1.00 47.78 101 GLY A CA 1
ATOM 826 C C . GLY A 1 101 ? 4.792 6.570 -23.593 1.00 47.78 101 GLY A C 1
ATOM 827 O O . GLY A 1 101 ? 3.818 7.324 -23.806 1.00 47.78 101 GLY A O 1
#

Secondary structure (DSSP, 8-state):
-PPPPHHHHHTT--HHHHHHHHHHHTTTTTTS-SSHHHHHHHHHHHHHHHHHHHHHHHHTT---------HHHHHHHHHHHHHTTS-HHHHHHHHHHHHH-